Protein AF-A0A7S2ARV2-F1 (afdb_monomer)

Mean predicted aligned error: 7.18 Å

InterPro domains:
  IPR001623 DnaJ domain [PF00226] (100-148)
  IPR001623 DnaJ domain [PR00625] (100-118)
  IPR001623 DnaJ domain [PR00625] (118-133)
  IPR001623 DnaJ domain [PR00625] (135-149)
  IPR001623 DnaJ domain [PS50076] (98-149)
  IPR001623 DnaJ domain [SM00271] (97-149)
  IPR001623 DnaJ domain [cd06257] (100-148)
  IPR036869 Chaperone J-domain superfamily [G3DSA:1.10.287.110] (79-149)
  IPR036869 Chaperone J-domain superfamily [SSF46565] (47-148)
  IPR051938 Apoptosis and cytoskeleton modulation protein [PTHR44145] (86-148)

Structure (mmCIF, N/CA/C/O backbone):
data_AF-A0A7S2ARV2-F1
#
_entry.id   AF-A0A7S2ARV2-F1
#
loop_
_atom_site.group_PDB
_atom_site.id
_atom_site.type_symbol
_atom_site.label_atom_id
_atom_site.label_alt_id
_atom_site.label_comp_id
_atom_site.label_asym_id
_atom_site.label_entity_id
_atom_site.label_seq_id
_atom_site.pdbx_PDB_ins_code
_atom_site.Cartn_x
_atom_site.Cartn_y
_atom_site.Cartn_z
_at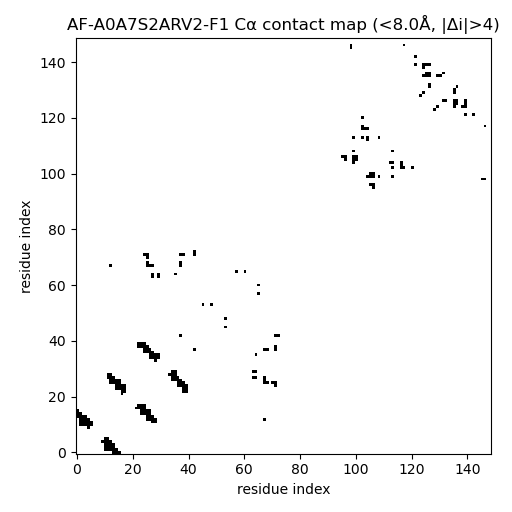om_site.occupancy
_atom_site.B_iso_or_equiv
_atom_site.auth_seq_id
_atom_site.auth_comp_id
_atom_site.auth_asym_id
_atom_site.auth_atom_id
_atom_site.pdbx_PDB_model_num
ATOM 1 N N . GLU A 1 1 ? -20.282 -4.588 7.362 1.00 72.69 1 GLU A N 1
ATOM 2 C CA . GLU A 1 1 ? -20.635 -5.968 7.757 1.00 72.69 1 GLU A CA 1
ATOM 3 C C . GLU A 1 1 ? -20.348 -6.189 9.238 1.00 72.69 1 GLU A C 1
ATOM 5 O O . GLU A 1 1 ? -19.338 -5.664 9.716 1.00 72.69 1 GLU A O 1
ATOM 10 N N . PRO A 1 2 ? -21.224 -6.890 9.978 1.00 77.12 2 PRO A N 1
ATOM 11 C CA . PRO A 1 2 ? -20.956 -7.274 11.358 1.00 77.12 2 PRO A CA 1
ATOM 12 C C . PRO A 1 2 ? -20.006 -8.465 11.460 1.00 77.12 2 PRO A C 1
ATOM 14 O O . PRO A 1 2 ? -20.146 -9.425 10.707 1.00 77.12 2 PRO A O 1
ATOM 17 N N . PHE A 1 3 ? -19.095 -8.443 12.432 1.00 80.88 3 PHE A N 1
ATOM 18 C CA . PHE A 1 3 ? -18.167 -9.560 12.672 1.00 80.88 3 PHE A CA 1
ATOM 19 C C . PHE A 1 3 ? -18.166 -10.081 14.118 1.00 80.88 3 PHE A C 1
ATOM 21 O O . PHE A 1 3 ? -17.459 -11.037 14.443 1.00 80.88 3 PHE A O 1
ATOM 28 N N . ALA A 1 4 ? -18.953 -9.465 14.997 1.00 82.19 4 ALA A N 1
ATOM 29 C CA . ALA A 1 4 ? -19.192 -9.936 16.355 1.00 82.19 4 ALA A CA 1
ATOM 30 C C . ALA A 1 4 ? -20.638 -9.630 16.752 1.00 82.19 4 ALA A C 1
ATOM 32 O O . ALA A 1 4 ? -21.160 -8.580 16.374 1.00 82.19 4 ALA A O 1
ATOM 33 N N . TYR A 1 5 ? -21.249 -10.531 17.520 1.00 85.31 5 TYR A N 1
ATOM 34 C CA . TYR A 1 5 ? -22.633 -10.439 17.978 1.00 85.31 5 TYR A CA 1
ATOM 35 C C . TYR A 1 5 ? -22.716 -10.648 19.491 1.00 85.31 5 TYR A C 1
ATOM 37 O O . TYR A 1 5 ? -21.877 -11.358 20.049 1.00 85.31 5 TYR A O 1
ATOM 45 N N . ASP A 1 6 ? -23.699 -10.020 20.137 1.00 83.38 6 ASP A N 1
ATOM 46 C CA . ASP A 1 6 ? -23.974 -10.202 21.564 1.00 83.38 6 ASP A CA 1
ATOM 47 C C . ASP A 1 6 ? -24.802 -11.472 21.824 1.00 83.38 6 ASP A C 1
ATOM 49 O O . ASP A 1 6 ? -25.152 -12.213 20.903 1.00 83.38 6 ASP A O 1
ATOM 53 N N . GLU A 1 7 ? -25.127 -11.725 23.094 1.00 82.44 7 GLU A N 1
ATOM 54 C CA . GLU A 1 7 ? -25.959 -12.862 23.519 1.00 82.44 7 GLU A CA 1
ATOM 55 C C . GLU A 1 7 ? -27.380 -12.851 22.918 1.00 82.44 7 GLU A C 1
ATOM 57 O O . GLU A 1 7 ? -28.042 -13.886 22.878 1.00 82.44 7 GLU A O 1
ATOM 62 N N . TYR A 1 8 ? -27.831 -11.706 22.395 1.00 84.06 8 TYR A N 1
ATOM 63 C CA . TYR A 1 8 ? -29.116 -11.529 21.717 1.00 84.06 8 TYR A CA 1
ATOM 64 C C . TYR A 1 8 ? -28.982 -11.521 20.185 1.00 84.06 8 TYR A C 1
ATOM 66 O O . TYR A 1 8 ? -29.948 -11.205 19.487 1.00 84.06 8 TYR A O 1
ATOM 74 N N . GLY A 1 9 ? -27.798 -11.832 19.643 1.00 81.38 9 GLY A N 1
ATOM 75 C CA . GLY A 1 9 ? -27.535 -11.844 18.205 1.00 81.38 9 GLY A CA 1
ATOM 76 C C . GLY A 1 9 ? -27.447 -10.453 17.568 1.00 81.38 9 GLY A C 1
ATOM 77 O O . GLY A 1 9 ? -27.560 -10.333 16.348 1.00 81.38 9 GLY A O 1
ATOM 78 N N . ARG A 1 10 ? -27.260 -9.385 18.352 1.00 82.69 10 ARG A N 1
ATOM 79 C CA . ARG A 1 10 ? -27.126 -8.016 17.835 1.00 82.69 10 ARG A CA 1
ATOM 80 C C . ARG A 1 10 ? -25.674 -7.716 17.488 1.00 82.69 10 ARG A C 1
ATOM 82 O O . ARG A 1 10 ? -24.779 -8.093 18.242 1.00 82.69 10 ARG A O 1
ATOM 89 N N . PRO A 1 11 ? -25.413 -7.030 16.369 1.00 84.50 11 PRO A N 1
ATOM 90 C CA . PRO A 1 11 ? -24.058 -6.770 15.918 1.00 84.50 11 PRO A CA 1
ATOM 91 C C . PRO A 1 11 ? -23.331 -5.799 16.861 1.00 84.50 11 PRO A C 1
ATOM 93 O O . PRO A 1 11 ? -23.731 -4.650 17.020 1.00 84.50 11 PRO A O 1
ATOM 96 N N . MET A 1 12 ? -22.235 -6.256 17.459 1.00 90.19 12 MET A N 1
ATOM 97 C CA . MET A 1 12 ? -21.434 -5.496 18.426 1.00 90.19 12 MET A CA 1
ATOM 98 C C . MET A 1 12 ? -20.263 -4.776 17.784 1.00 90.19 12 MET A C 1
ATOM 100 O O . MET A 1 12 ? -19.778 -3.782 18.322 1.00 90.19 12 MET A O 1
ATOM 104 N N . ILE A 1 13 ? -19.761 -5.317 16.673 1.00 93.50 13 ILE A N 1
ATOM 105 C CA . ILE A 1 13 ? -18.702 -4.678 15.911 1.00 93.50 13 ILE A CA 1
ATOM 106 C C . ILE A 1 13 ? -19.019 -4.756 14.426 1.00 93.50 13 ILE A C 1
ATOM 108 O O . ILE A 1 13 ? -19.283 -5.834 13.888 1.00 93.50 13 ILE A O 1
ATOM 112 N N . ILE A 1 14 ? -19.018 -3.592 13.781 1.00 94.12 14 ILE A N 1
ATOM 113 C CA . ILE A 1 14 ? -19.475 -3.407 12.407 1.00 94.12 14 ILE A CA 1
ATOM 114 C C . ILE A 1 14 ? -18.452 -2.581 11.644 1.00 94.12 14 ILE A C 1
ATOM 116 O O . ILE A 1 14 ? -18.031 -1.521 12.102 1.00 94.12 14 ILE A O 1
ATOM 120 N N . ARG A 1 15 ? -18.109 -3.027 10.437 1.00 93.62 15 ARG A N 1
ATOM 121 C CA . ARG A 1 15 ? -17.386 -2.201 9.465 1.00 93.62 15 ARG A CA 1
ATOM 122 C C . ARG A 1 15 ? -18.373 -1.459 8.570 1.00 93.62 15 ARG A C 1
ATOM 124 O O . ARG A 1 15 ? -19.256 -2.094 7.988 1.00 93.62 15 ARG A O 1
ATOM 131 N N . GLN A 1 16 ? -18.224 -0.144 8.449 1.00 94.19 16 GLN A N 1
ATOM 132 C CA . GLN A 1 16 ? -19.075 0.682 7.592 1.00 94.19 16 GLN A CA 1
ATOM 133 C C . GLN A 1 16 ? -18.319 1.871 7.002 1.00 94.19 16 GLN A C 1
ATOM 135 O O . GLN A 1 16 ? -17.260 2.261 7.496 1.00 94.19 16 GLN A O 1
ATOM 140 N N . VAL A 1 17 ? -18.899 2.460 5.961 1.00 94.12 17 VAL A N 1
ATOM 141 C CA . VAL A 1 17 ? -18.452 3.737 5.408 1.00 94.12 17 VAL A CA 1
ATOM 142 C C . VAL A 1 17 ? -18.981 4.861 6.294 1.00 94.12 17 VAL A C 1
ATOM 144 O O . VAL A 1 17 ? -20.150 4.881 6.681 1.00 94.12 17 VAL A O 1
ATOM 147 N N . ASP A 1 18 ? -18.096 5.770 6.667 1.00 92.25 18 ASP A N 1
ATOM 148 C CA . ASP A 1 18 ? -18.450 7.024 7.307 1.00 92.25 18 ASP A CA 1
ATOM 149 C C . ASP A 1 18 ? -19.171 7.930 6.291 1.00 92.25 18 ASP A C 1
ATOM 151 O O . ASP A 1 18 ? -18.579 8.241 5.257 1.00 92.25 18 ASP A O 1
ATOM 155 N N . PRO A 1 19 ? -20.424 8.351 6.540 1.00 90.25 19 PRO A N 1
ATOM 156 C CA . PRO A 1 19 ? -21.192 9.137 5.576 1.00 90.25 19 PRO A CA 1
ATOM 157 C C . PRO A 1 19 ? -20.614 10.537 5.326 1.00 90.25 19 PRO A C 1
ATOM 159 O O . PRO A 1 19 ? -20.886 11.116 4.280 1.00 90.25 19 PRO A O 1
ATOM 162 N N . GLU A 1 20 ? -19.826 11.083 6.256 1.00 90.75 20 GLU A N 1
ATOM 163 C CA . GLU A 1 20 ? -19.250 12.426 6.119 1.00 90.75 20 GLU A CA 1
ATOM 164 C C . GLU A 1 20 ? -17.927 12.394 5.355 1.00 90.75 20 GLU A C 1
ATOM 166 O O . GLU A 1 20 ? -17.662 13.243 4.507 1.00 90.75 20 GLU A O 1
ATOM 171 N N . THR A 1 21 ? -17.085 11.401 5.651 1.00 92.12 21 THR A N 1
ATOM 172 C CA . THR A 1 21 ? -15.726 11.321 5.092 1.00 92.12 21 THR A CA 1
ATOM 173 C C . THR A 1 21 ? -15.600 10.338 3.932 1.00 92.12 21 THR A C 1
ATOM 175 O O . THR A 1 21 ? -14.567 10.313 3.265 1.00 92.12 21 THR A O 1
ATOM 178 N N . ASN A 1 22 ? -16.623 9.513 3.695 1.00 92.31 22 ASN A N 1
ATOM 179 C CA . ASN A 1 22 ? -16.619 8.389 2.758 1.00 92.31 22 ASN A CA 1
ATOM 180 C C . ASN A 1 22 ? -15.488 7.367 3.016 1.00 92.31 22 ASN A C 1
ATOM 182 O O . ASN A 1 22 ? -15.078 6.628 2.121 1.00 92.31 22 ASN A O 1
ATOM 186 N N . ARG A 1 23 ? -14.956 7.317 4.246 1.00 92.31 23 ARG A N 1
ATOM 187 C CA . ARG A 1 23 ? -13.875 6.401 4.639 1.00 92.31 23 ARG A CA 1
ATOM 188 C C . ARG A 1 23 ? -14.416 5.208 5.413 1.00 92.31 23 ARG A C 1
ATOM 190 O O . ARG A 1 23 ? -15.336 5.332 6.217 1.00 92.31 23 ARG A O 1
ATOM 197 N N . LEU A 1 24 ? -13.807 4.042 5.208 1.00 94.00 24 LEU A N 1
ATOM 198 C CA . LEU A 1 24 ? -14.121 2.848 5.990 1.00 94.00 24 LEU A CA 1
ATOM 199 C C . LEU A 1 24 ? -13.628 2.995 7.434 1.00 94.00 24 LEU A C 1
ATOM 201 O O . LEU A 1 24 ? -12.486 3.398 7.675 1.00 94.00 24 LEU A O 1
ATOM 205 N N . ARG A 1 25 ? -14.489 2.610 8.377 1.00 95.94 25 ARG A N 1
ATOM 206 C CA . ARG A 1 25 ? -14.197 2.550 9.811 1.00 95.94 25 ARG A CA 1
ATOM 207 C C . ARG A 1 25 ? -14.887 1.359 10.469 1.00 95.94 25 ARG A C 1
ATOM 209 O O . ARG A 1 25 ? -15.928 0.886 10.005 1.00 95.94 25 ARG A O 1
ATOM 216 N N . THR A 1 26 ? -14.323 0.911 11.579 1.00 96.75 26 THR A N 1
ATOM 217 C CA . THR A 1 26 ? -14.879 -0.122 12.450 1.00 96.75 26 THR A CA 1
ATOM 218 C C . THR A 1 26 ? -15.532 0.529 13.656 1.00 96.75 26 THR A C 1
ATOM 220 O O . THR A 1 26 ? -14.902 1.308 14.364 1.00 96.75 26 THR A O 1
ATOM 223 N N . ILE A 1 27 ? -16.797 0.215 13.902 1.00 95.56 27 ILE A N 1
ATOM 224 C CA . ILE A 1 27 ? -17.577 0.739 15.020 1.00 95.56 27 ILE A CA 1
ATOM 225 C C . ILE A 1 27 ? -17.824 -0.390 16.010 1.00 95.56 27 ILE A C 1
ATOM 227 O O . ILE A 1 27 ? -18.352 -1.430 15.628 1.00 95.56 27 ILE A O 1
ATOM 231 N N . VAL A 1 28 ? -17.461 -0.165 17.271 1.00 95.19 28 VAL A N 1
ATOM 232 C CA . VAL A 1 28 ? -17.694 -1.064 18.404 1.00 95.19 28 VAL A CA 1
ATOM 233 C C . VAL A 1 28 ? -18.776 -0.480 19.301 1.00 95.19 28 VAL A C 1
ATOM 235 O O . VAL A 1 28 ? -18.679 0.674 19.716 1.00 95.19 28 VAL A O 1
ATOM 238 N N . GLN A 1 29 ? -19.774 -1.284 19.654 1.00 91.56 29 GLN A N 1
ATOM 239 C CA . GLN A 1 29 ? -20.736 -0.958 20.700 1.00 91.56 29 GLN A CA 1
ATOM 240 C C . GLN A 1 29 ? -20.134 -1.255 22.080 1.00 91.56 29 GLN A C 1
ATOM 242 O O . GLN A 1 29 ? -19.814 -2.405 22.406 1.00 91.56 29 GLN A O 1
ATOM 247 N N . THR A 1 30 ? -19.981 -0.220 22.901 1.00 85.44 30 THR A N 1
ATOM 248 C CA . THR A 1 30 ? -19.403 -0.320 24.245 1.00 85.44 30 THR A CA 1
ATOM 249 C C . THR A 1 30 ? -20.436 -0.797 25.264 1.00 85.44 30 THR A C 1
ATOM 251 O O . THR A 1 30 ? -21.648 -0.802 25.018 1.00 85.44 30 THR A O 1
ATOM 254 N N . GLU A 1 31 ? -19.963 -1.157 26.454 1.00 75.88 31 GLU A N 1
ATOM 255 C CA . GLU A 1 31 ? -20.834 -1.338 27.615 1.00 75.88 31 GLU A CA 1
ATOM 256 C C . GLU A 1 31 ? -21.542 -0.006 27.927 1.00 75.88 31 GLU A C 1
ATOM 258 O O . GLU A 1 31 ? -20.928 1.063 27.901 1.00 75.88 31 GLU A O 1
ATOM 263 N N . GLY A 1 32 ? -22.867 -0.046 28.097 1.00 74.19 32 GLY A N 1
ATOM 264 C CA . GLY A 1 32 ? -23.703 1.151 28.276 1.00 74.19 32 GLY A CA 1
ATOM 265 C C . GLY A 1 32 ? -24.299 1.756 26.995 1.00 74.19 32 GLY A C 1
ATOM 266 O O . GLY A 1 32 ? -24.891 2.830 27.060 1.00 74.19 32 GLY A O 1
ATOM 267 N N . GLY A 1 33 ? -24.167 1.097 25.837 1.00 78.12 33 GLY A N 1
ATOM 268 C CA . GLY A 1 33 ? -24.868 1.487 24.604 1.00 78.12 33 GLY A CA 1
ATOM 269 C C . GLY A 1 33 ? -24.252 2.665 23.841 1.00 78.12 33 GLY A C 1
ATOM 270 O O . GLY A 1 33 ? -24.852 3.144 22.880 1.00 78.12 33 GLY A O 1
ATOM 271 N N . LYS A 1 34 ? -23.058 3.123 24.238 1.00 87.19 34 LYS A N 1
ATOM 272 C CA . LYS A 1 34 ? -22.262 4.064 23.440 1.00 87.19 34 LYS A CA 1
ATOM 273 C C . LYS A 1 34 ? -21.530 3.319 22.322 1.00 87.19 34 LYS A C 1
ATOM 275 O O . LYS A 1 34 ? -21.488 2.090 22.284 1.00 87.19 34 LYS A O 1
ATOM 280 N N . PHE A 1 35 ? -20.934 4.084 21.416 1.00 90.12 35 PHE A N 1
ATOM 281 C CA . PHE A 1 35 ? -20.139 3.554 20.317 1.00 90.12 35 PHE A CA 1
ATOM 282 C C . PHE A 1 35 ? -18.748 4.174 20.324 1.00 90.12 35 PHE A C 1
ATOM 284 O O . PHE A 1 35 ? -18.595 5.368 20.583 1.00 90.12 35 PHE A O 1
ATOM 291 N N . ARG A 1 36 ? -17.744 3.367 19.989 1.00 94.31 36 ARG A N 1
ATOM 292 C CA . ARG A 1 36 ? -16.391 3.823 19.669 1.00 94.31 36 ARG A CA 1
ATOM 293 C C . ARG A 1 36 ? -16.095 3.491 18.214 1.00 94.31 36 ARG A C 1
ATOM 295 O O . ARG A 1 36 ? -16.402 2.393 17.760 1.00 94.31 36 ARG A O 1
ATOM 302 N N . ALA A 1 37 ? -15.495 4.428 17.492 1.00 95.00 37 ALA A N 1
ATOM 303 C CA . ALA A 1 37 ? -15.072 4.225 16.114 1.00 95.00 37 ALA A CA 1
ATOM 304 C C . ALA A 1 37 ? -13.544 4.150 16.019 1.00 95.00 37 ALA A C 1
ATOM 306 O O . ALA A 1 37 ? -12.835 4.961 16.613 1.00 95.00 37 ALA A O 1
ATOM 307 N N . PHE A 1 38 ? -13.060 3.200 15.228 1.00 96.88 38 PHE A N 1
ATOM 308 C CA . PHE A 1 38 ? -11.670 3.054 14.824 1.00 96.88 38 PHE A CA 1
ATOM 309 C C . PHE A 1 38 ? -11.598 3.251 13.316 1.00 96.88 38 PHE A C 1
ATOM 311 O O . PHE A 1 38 ? -12.247 2.532 12.559 1.00 96.88 38 PHE A O 1
ATOM 318 N N . GLY A 1 39 ? -10.836 4.242 12.875 1.00 95.44 39 GLY A N 1
ATOM 319 C CA . GLY A 1 39 ? -10.666 4.546 11.459 1.00 95.44 39 GLY A CA 1
ATOM 320 C C . GLY A 1 39 ? -9.219 4.861 11.122 1.00 95.44 39 GLY A C 1
ATOM 321 O O . GLY A 1 39 ? -8.302 4.585 11.893 1.00 95.44 39 GLY A O 1
ATOM 322 N N . GLU A 1 40 ? -9.019 5.477 9.964 1.00 94.25 40 GLU A N 1
ATOM 323 C CA . GLU A 1 40 ? -7.686 5.785 9.440 1.00 94.25 40 GLU A CA 1
ATOM 324 C C . GLU A 1 40 ? -6.902 6.676 10.378 1.00 94.25 40 GLU A C 1
ATOM 326 O O . GLU A 1 40 ? -5.776 6.350 10.730 1.00 94.25 40 GLU A O 1
ATOM 331 N N . ASN A 1 41 ? -7.540 7.744 10.847 1.00 94.69 41 ASN A N 1
ATOM 332 C CA . ASN A 1 41 ? -6.918 8.678 11.769 1.00 94.69 41 ASN A CA 1
ATOM 333 C C . ASN A 1 41 ? -6.556 7.983 13.083 1.00 94.69 41 ASN A C 1
ATOM 335 O O . ASN A 1 41 ? -5.500 8.256 13.629 1.00 94.69 41 ASN A O 1
ATOM 339 N N . THR A 1 42 ? -7.374 7.038 13.560 1.00 96.00 42 THR A N 1
ATOM 340 C CA . THR A 1 42 ? -7.064 6.279 14.778 1.00 96.00 42 THR A CA 1
ATOM 341 C C . THR A 1 42 ? -5.795 5.450 14.612 1.00 96.00 42 THR A C 1
ATOM 343 O O . THR A 1 42 ? -4.909 5.511 15.459 1.00 96.00 42 THR A O 1
ATOM 346 N N . VAL A 1 43 ? -5.690 4.703 13.509 1.00 95.19 43 VAL A N 1
ATOM 347 C CA . VAL A 1 43 ? -4.511 3.875 13.220 1.00 95.19 43 VAL A CA 1
ATOM 348 C C . VAL A 1 43 ? -3.293 4.751 12.941 1.00 95.19 43 VAL A C 1
ATOM 350 O O . VAL A 1 43 ? -2.224 4.488 13.476 1.00 95.19 43 VAL A O 1
ATOM 353 N N . SER A 1 44 ? -3.450 5.826 12.171 1.00 94.88 44 SER A N 1
ATOM 354 C CA . SER A 1 44 ? -2.369 6.771 11.893 1.00 94.88 44 SER A CA 1
ATOM 355 C C . SER A 1 44 ? -1.842 7.400 13.177 1.00 94.88 44 SER A C 1
ATOM 357 O O . SER A 1 44 ? -0.636 7.387 13.397 1.00 94.88 44 SER A O 1
ATOM 359 N N . SER A 1 45 ? -2.724 7.905 14.045 1.00 96.12 45 SER A N 1
ATOM 360 C CA . SER A 1 45 ? -2.328 8.460 15.338 1.00 96.12 45 SER A CA 1
ATOM 361 C C . SER A 1 45 ? -1.567 7.425 16.157 1.00 96.12 45 SER A C 1
ATOM 363 O O . SE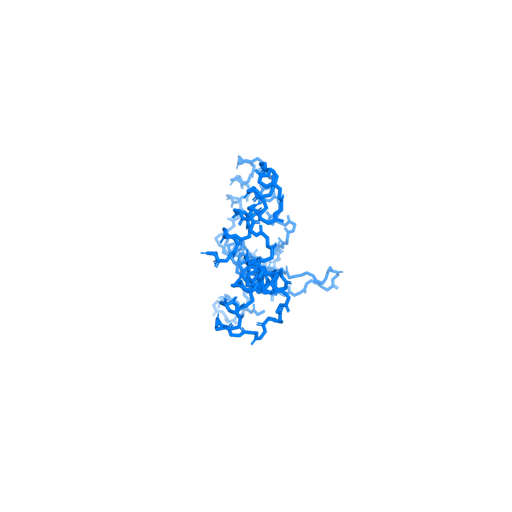R A 1 45 ? -0.458 7.725 16.579 1.00 96.12 45 SER A O 1
ATOM 365 N N . LEU A 1 46 ? -2.081 6.193 16.273 1.00 95.00 46 LEU A N 1
ATOM 366 C CA . LEU A 1 46 ? -1.412 5.110 17.000 1.00 95.00 46 LEU A CA 1
ATOM 367 C C . LEU A 1 46 ? 0.010 4.834 16.483 1.00 95.00 46 LEU A C 1
ATOM 369 O O . LEU A 1 46 ? 0.920 4.660 17.285 1.00 95.00 46 LEU A O 1
ATOM 373 N N . MET A 1 47 ? 0.207 4.830 15.161 1.00 92.88 47 MET A N 1
ATOM 374 C CA . MET A 1 47 ? 1.509 4.562 14.533 1.00 92.88 47 MET A CA 1
ATOM 375 C C . MET A 1 47 ? 2.500 5.727 14.651 1.00 92.88 47 MET A C 1
ATOM 377 O O . MET A 1 47 ? 3.706 5.515 14.555 1.00 92.88 47 MET A O 1
ATOM 381 N N . THR A 1 48 ? 2.005 6.953 14.824 1.00 96.44 48 THR A N 1
ATOM 382 C CA . THR A 1 48 ? 2.839 8.165 14.941 1.00 96.44 48 THR A CA 1
ATOM 383 C C . THR A 1 48 ? 3.063 8.630 16.380 1.00 96.44 48 THR A C 1
ATOM 385 O O . THR A 1 48 ? 3.910 9.489 16.621 1.00 96.44 48 THR A O 1
ATOM 388 N N . SER A 1 49 ? 2.301 8.101 17.337 1.00 95.62 49 SER A N 1
ATOM 389 C CA . SER A 1 49 ? 2.434 8.417 18.758 1.00 95.62 49 SER A CA 1
ATOM 390 C C . SER A 1 49 ? 3.703 7.811 19.360 1.00 95.62 49 SER A C 1
ATOM 392 O O . SER A 1 49 ? 4.220 6.799 18.891 1.00 95.62 49 SER A O 1
ATOM 394 N N . ALA A 1 50 ? 4.187 8.405 20.455 1.00 97.56 50 ALA A N 1
ATOM 395 C CA . ALA A 1 50 ? 5.237 7.785 21.253 1.00 97.56 50 ALA A CA 1
ATOM 396 C C . ALA A 1 50 ? 4.750 6.438 21.814 1.00 97.56 50 ALA A C 1
ATOM 398 O O . ALA A 1 50 ? 3.598 6.312 22.233 1.00 97.56 50 ALA A O 1
ATOM 399 N N . GLU A 1 51 ? 5.641 5.447 21.878 1.00 96.00 51 GLU A N 1
ATOM 400 C CA . GLU A 1 51 ? 5.296 4.077 22.285 1.00 96.00 51 GLU A CA 1
ATOM 401 C C . GLU A 1 51 ? 4.571 4.022 23.641 1.00 96.00 51 GLU A C 1
ATOM 403 O O . GLU A 1 51 ? 3.575 3.317 23.783 1.00 96.00 51 GLU A O 1
ATOM 408 N N . LYS A 1 52 ? 5.015 4.823 24.620 1.00 97.31 52 LYS A N 1
ATOM 409 C CA . LYS A 1 52 ? 4.389 4.896 25.952 1.00 97.31 52 LYS A CA 1
ATOM 410 C C . LYS A 1 52 ? 2.946 5.404 25.904 1.00 97.31 52 LYS A C 1
ATOM 412 O O . LYS A 1 52 ? 2.098 4.896 26.636 1.00 97.31 52 LYS A O 1
ATOM 417 N N . ASP A 1 53 ? 2.665 6.386 25.050 1.00 97.12 53 ASP A N 1
ATOM 418 C CA . ASP A 1 53 ? 1.327 6.966 24.914 1.00 97.12 53 ASP A CA 1
ATOM 419 C C . ASP A 1 53 ? 0.391 5.994 24.194 1.00 97.12 53 ASP A C 1
ATOM 421 O O . ASP A 1 53 ? -0.744 5.787 24.624 1.00 97.12 53 ASP A O 1
ATOM 425 N N . ALA A 1 54 ? 0.898 5.336 23.147 1.00 95.62 54 ALA A N 1
ATOM 426 C CA . ALA A 1 54 ? 0.189 4.282 22.435 1.00 95.62 54 ALA A CA 1
ATOM 427 C C . ALA A 1 54 ? -0.152 3.107 23.366 1.00 95.62 54 ALA A C 1
ATOM 429 O O . ALA A 1 54 ? -1.307 2.691 23.426 1.00 95.62 54 ALA A O 1
ATOM 430 N N . GLN A 1 55 ? 0.820 2.611 24.141 1.00 96.44 55 GLN A N 1
ATOM 431 C CA . GLN A 1 55 ? 0.609 1.525 25.105 1.00 96.44 55 GLN A CA 1
ATOM 432 C C . GLN A 1 55 ? -0.443 1.887 26.152 1.00 96.44 55 GLN A C 1
ATOM 434 O O . GLN A 1 55 ? -1.335 1.085 26.421 1.00 96.44 55 GLN A O 1
ATOM 439 N N . ARG A 1 56 ? -0.374 3.099 26.716 1.00 97.00 56 ARG A N 1
ATOM 440 C CA . ARG A 1 56 ? -1.363 3.567 27.691 1.00 97.00 56 ARG A CA 1
ATOM 441 C C . ARG A 1 56 ? -2.763 3.635 27.083 1.00 97.00 56 ARG A C 1
ATOM 443 O O . ARG A 1 56 ? -3.695 3.093 27.660 1.00 97.00 56 ARG A O 1
ATOM 450 N N . TRP A 1 57 ? -2.904 4.251 25.909 1.00 96.94 57 TRP A N 1
ATOM 451 C CA . TRP A 1 57 ? -4.199 4.392 25.241 1.00 96.94 57 TRP A CA 1
ATOM 452 C C . TRP A 1 57 ? -4.815 3.043 24.852 1.00 96.94 57 TRP A C 1
ATOM 454 O O . TRP A 1 57 ? -6.018 2.852 25.020 1.00 96.94 57 TRP A O 1
ATOM 464 N N . VAL A 1 58 ? -4.004 2.098 24.361 1.00 96.31 58 VAL A N 1
ATOM 465 C CA . VAL A 1 58 ? -4.461 0.729 24.077 1.00 96.31 58 VAL A CA 1
ATOM 466 C C . VAL A 1 58 ? -4.858 0.009 25.369 1.00 96.31 58 VAL A C 1
ATOM 468 O O . VAL A 1 58 ? -5.859 -0.701 25.373 1.00 96.31 58 VAL A O 1
ATOM 471 N N . GLY A 1 59 ? -4.117 0.215 26.462 1.00 96.31 59 GLY A N 1
ATOM 472 C CA . GLY A 1 59 ? -4.416 -0.362 27.776 1.00 96.31 59 GLY A CA 1
ATOM 473 C C . GLY A 1 59 ? -5.722 0.134 28.406 1.00 96.31 59 GLY A C 1
ATOM 474 O O . GLY A 1 59 ? -6.299 -0.573 29.225 1.00 96.31 59 GLY A O 1
ATOM 475 N N . ASP A 1 60 ? -6.216 1.304 27.992 1.00 95.81 60 ASP A N 1
ATOM 476 C CA . ASP A 1 60 ? -7.503 1.856 28.434 1.00 95.81 60 ASP A CA 1
ATOM 477 C C . ASP A 1 60 ? -8.707 1.283 27.647 1.00 95.81 60 ASP A C 1
ATOM 479 O O . ASP A 1 60 ? -9.858 1.636 27.923 1.00 95.81 60 ASP A O 1
ATOM 483 N N . LEU A 1 61 ? -8.474 0.432 26.638 1.00 95.00 61 LEU A N 1
ATOM 484 C CA . LEU A 1 61 ? -9.538 -0.214 25.867 1.00 95.00 61 LEU A CA 1
ATOM 485 C C . LEU A 1 61 ? -10.076 -1.450 26.592 1.00 95.00 61 LEU A C 1
ATOM 487 O O . LEU A 1 61 ? -9.327 -2.274 27.107 1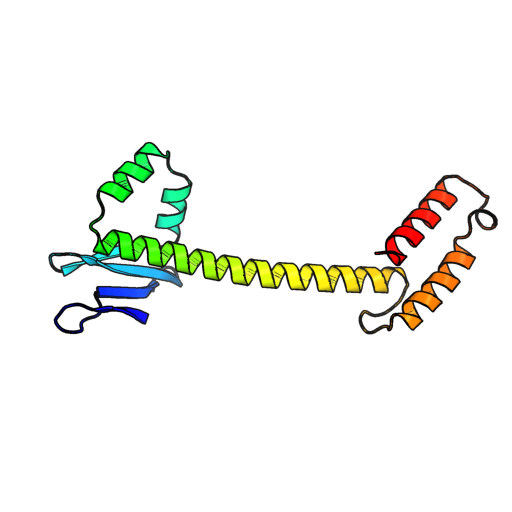.00 95.00 61 LEU A O 1
ATOM 491 N N . THR A 1 62 ? -11.391 -1.637 26.533 1.00 93.75 62 THR A N 1
ATOM 492 C CA . THR A 1 62 ? -12.008 -2.929 26.870 1.00 93.75 62 THR A CA 1
ATOM 493 C C . THR A 1 62 ? -11.597 -4.010 25.864 1.00 93.75 62 THR A C 1
ATOM 495 O O . THR A 1 62 ? -11.304 -3.703 24.707 1.00 93.75 62 THR A O 1
ATOM 498 N N . ASP A 1 63 ? -11.688 -5.291 26.236 1.00 92.19 63 ASP A N 1
ATOM 499 C CA . ASP A 1 63 ? -11.403 -6.419 25.327 1.00 92.19 63 ASP A CA 1
ATOM 500 C C . ASP A 1 63 ? -12.177 -6.325 24.002 1.00 92.19 63 ASP A C 1
ATOM 502 O O . ASP A 1 63 ? -11.671 -6.641 22.921 1.00 92.19 63 ASP A O 1
ATOM 506 N N . ARG A 1 64 ? -13.422 -5.842 24.068 1.00 92.25 64 ARG A N 1
ATOM 507 C CA . ARG A 1 64 ? -14.279 -5.649 22.895 1.00 92.25 64 ARG A CA 1
ATOM 508 C C . ARG A 1 64 ? -13.787 -4.514 22.001 1.00 92.25 64 ARG A C 1
ATOM 510 O O . ARG A 1 64 ? -13.788 -4.651 20.778 1.00 92.25 64 ARG A O 1
ATOM 517 N N . GLU A 1 65 ? -13.381 -3.397 22.595 1.00 94.56 65 GLU A N 1
ATOM 518 C CA . GLU A 1 65 ? -12.810 -2.265 21.867 1.00 94.56 65 GLU A CA 1
ATOM 519 C C . GLU A 1 65 ? -11.457 -2.630 21.255 1.00 94.56 65 GLU A C 1
ATOM 521 O O . GLU A 1 65 ? -11.233 -2.340 20.080 1.00 94.56 65 GLU A O 1
ATOM 526 N N . LEU A 1 66 ? -10.604 -3.342 21.997 1.00 95.31 66 LEU A N 1
ATOM 527 C CA . LEU A 1 66 ? -9.339 -3.873 21.501 1.00 95.31 66 LEU A CA 1
ATOM 528 C C . LEU A 1 66 ? -9.567 -4.794 20.299 1.00 95.31 66 LEU A C 1
ATOM 530 O O . LEU A 1 66 ? -8.913 -4.641 19.270 1.00 95.31 66 LEU A O 1
ATOM 534 N N . ARG A 1 67 ? -10.555 -5.694 20.371 1.00 94.38 67 ARG A N 1
ATOM 535 C CA . ARG A 1 67 ? -10.941 -6.542 19.233 1.00 94.38 67 ARG A CA 1
ATOM 536 C C . ARG A 1 67 ? -11.376 -5.718 18.016 1.00 94.38 67 ARG A C 1
ATOM 538 O O . ARG A 1 67 ? -11.048 -6.081 16.887 1.00 94.38 67 ARG A O 1
ATOM 545 N N . GLY A 1 68 ? -12.089 -4.612 18.228 1.00 95.50 68 GLY A N 1
ATOM 546 C CA . GLY A 1 68 ? -12.455 -3.669 17.169 1.00 95.50 68 GLY A CA 1
ATOM 547 C C . GLY A 1 68 ? -11.257 -2.974 16.531 1.00 95.50 68 GLY A C 1
ATOM 548 O O . GLY A 1 68 ? -11.177 -2.904 15.305 1.00 95.50 68 GLY A O 1
ATOM 549 N N . LEU A 1 69 ? -10.307 -2.513 17.345 1.00 96.44 69 LEU A N 1
ATOM 550 C CA . LEU A 1 69 ? -9.059 -1.920 16.870 1.00 96.44 69 LEU A CA 1
ATOM 551 C C . LEU A 1 69 ? -8.234 -2.929 16.061 1.00 96.44 69 LEU A C 1
ATOM 553 O O . LEU A 1 69 ? -7.792 -2.612 14.959 1.00 96.44 69 LEU A O 1
ATOM 557 N N . VAL A 1 70 ? -8.067 -4.154 16.570 1.00 96.00 70 VAL A N 1
ATOM 558 C CA . VAL A 1 70 ? -7.349 -5.235 15.876 1.00 96.00 70 VAL A CA 1
ATOM 559 C C . VAL A 1 70 ? -8.003 -5.545 14.533 1.00 96.00 70 VAL A C 1
ATOM 561 O O . VAL A 1 70 ? -7.307 -5.685 13.527 1.00 96.00 70 VAL A O 1
ATOM 564 N N . HIS A 1 71 ? -9.336 -5.597 14.484 1.00 95.31 71 HIS A N 1
ATOM 565 C CA . HIS A 1 71 ? -10.049 -5.762 13.223 1.00 95.31 71 HIS A CA 1
ATOM 566 C C . HIS A 1 71 ? -9.785 -4.597 12.257 1.00 95.31 71 HIS A C 1
ATOM 568 O O . HIS A 1 71 ? -9.487 -4.844 11.091 1.00 95.31 71 HIS A O 1
ATOM 574 N N . GLU A 1 72 ? -9.843 -3.342 12.718 1.00 96.38 72 GLU A N 1
ATOM 575 C CA . GLU A 1 72 ? -9.562 -2.171 11.876 1.00 96.38 72 GLU A CA 1
ATOM 576 C C . GLU A 1 72 ? -8.146 -2.214 11.286 1.00 96.38 72 GLU A C 1
ATOM 578 O O . GLU A 1 72 ? -7.975 -2.008 10.082 1.00 96.38 72 GLU A O 1
ATOM 583 N N . VAL A 1 73 ? -7.142 -2.519 12.113 1.00 96.50 73 VAL A N 1
ATOM 584 C CA . VAL A 1 73 ? -5.743 -2.653 11.682 1.00 96.50 73 VAL A CA 1
ATOM 585 C C . VAL A 1 73 ? -5.594 -3.796 10.676 1.00 96.50 73 VAL A C 1
ATOM 587 O O . VAL A 1 73 ? -4.988 -3.605 9.622 1.00 96.50 73 VAL A O 1
ATOM 590 N N . GLY A 1 74 ? -6.194 -4.958 10.948 1.00 95.25 74 GLY A N 1
ATOM 591 C CA . GLY A 1 74 ? -6.143 -6.116 10.054 1.00 95.25 74 GLY A CA 1
ATOM 592 C C . GLY A 1 74 ? -6.768 -5.839 8.686 1.00 95.25 74 GLY A C 1
ATOM 593 O O . GLY A 1 74 ? -6.163 -6.139 7.660 1.00 95.25 74 GLY A O 1
ATOM 594 N N . GLN A 1 75 ? -7.939 -5.201 8.647 1.00 94.25 75 GLN A N 1
ATOM 595 C CA . GLN A 1 75 ? -8.594 -4.827 7.389 1.00 94.25 75 GLN A CA 1
ATOM 596 C C . GLN A 1 75 ? -7.737 -3.866 6.564 1.00 94.25 75 GLN A C 1
ATOM 598 O O . GLN A 1 75 ? -7.608 -4.038 5.354 1.00 94.25 75 GLN A O 1
ATOM 603 N N . ARG A 1 76 ? -7.103 -2.884 7.213 1.00 93.75 76 ARG A N 1
ATO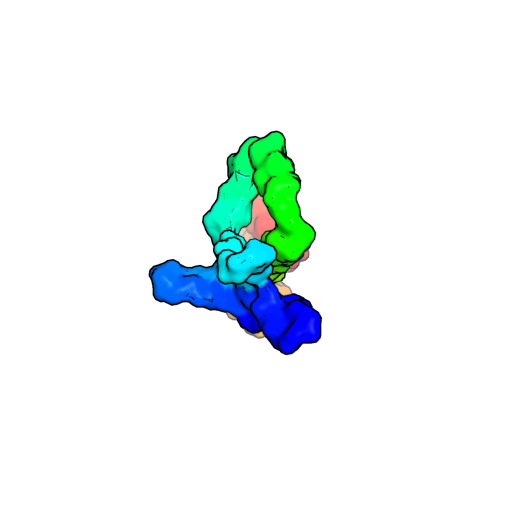M 604 C CA . ARG A 1 76 ? -6.189 -1.958 6.532 1.00 93.75 76 ARG A CA 1
ATOM 605 C C . ARG A 1 76 ? -4.958 -2.661 5.993 1.00 93.75 76 ARG A C 1
ATOM 607 O O . ARG A 1 76 ? -4.578 -2.392 4.861 1.00 93.75 76 ARG A O 1
ATOM 614 N N . LEU A 1 77 ? -4.367 -3.572 6.763 1.00 94.62 77 LEU A N 1
ATOM 615 C CA . LEU A 1 77 ? -3.221 -4.353 6.307 1.00 94.62 77 LEU A CA 1
ATOM 616 C C . LEU A 1 77 ? -3.573 -5.189 5.070 1.00 94.62 77 LEU A C 1
ATOM 618 O O . LEU A 1 77 ? -2.821 -5.174 4.100 1.00 94.62 77 LEU A O 1
ATOM 622 N N . LEU A 1 78 ? -4.731 -5.855 5.071 1.00 93.94 78 LEU A N 1
ATOM 623 C CA . LEU A 1 78 ? -5.219 -6.619 3.918 1.00 93.94 78 LEU A CA 1
ATOM 624 C C . LEU A 1 78 ? -5.438 -5.725 2.689 1.00 93.94 78 LEU A C 1
ATOM 626 O O . LEU A 1 78 ? -5.009 -6.074 1.587 1.00 93.94 78 LEU A O 1
ATOM 630 N N . SER A 1 79 ? -6.058 -4.553 2.867 1.00 92.38 79 SER A N 1
ATOM 631 C CA . SER A 1 79 ? -6.241 -3.587 1.777 1.00 92.38 79 SER A CA 1
ATOM 632 C C . SER A 1 79 ? -4.901 -3.090 1.228 1.00 92.38 79 SER A C 1
ATOM 634 O O . SER A 1 79 ? -4.683 -3.144 0.020 1.00 92.38 79 SER A O 1
ATOM 636 N N . SER A 1 80 ? -3.981 -2.667 2.099 1.00 93.38 80 SER A N 1
ATOM 637 C CA . SER A 1 80 ? -2.650 -2.201 1.696 1.00 93.38 80 SER A CA 1
ATOM 638 C C . SER A 1 80 ? -1.843 -3.297 1.006 1.00 93.38 80 SER A C 1
ATOM 640 O O . SER A 1 80 ? -1.180 -3.026 0.012 1.00 93.38 80 SER A O 1
ATOM 642 N N . SER A 1 81 ? -1.928 -4.540 1.488 1.00 95.75 81 SER A N 1
ATOM 643 C CA . SER A 1 81 ? -1.275 -5.693 0.864 1.00 95.75 81 SER A CA 1
ATOM 644 C C . SER A 1 81 ? -1.806 -5.941 -0.547 1.00 95.75 81 SER A C 1
ATOM 646 O O . SER A 1 81 ? -1.017 -6.118 -1.468 1.00 95.75 81 SER A O 1
ATOM 648 N N . THR A 1 82 ? -3.124 -5.868 -0.742 1.00 95.50 82 THR A N 1
ATOM 649 C CA . THR A 1 82 ? -3.742 -6.036 -2.067 1.00 95.50 82 THR A CA 1
ATOM 650 C C . THR A 1 82 ? -3.285 -4.948 -3.040 1.00 95.50 82 THR A C 1
ATOM 652 O O . THR A 1 82 ? -2.915 -5.246 -4.173 1.00 95.50 82 THR A O 1
ATOM 655 N N . VAL A 1 83 ? -3.260 -3.688 -2.591 1.00 95.56 83 VAL A N 1
ATOM 656 C CA . VAL A 1 83 ? -2.766 -2.562 -3.399 1.00 95.56 83 VAL A CA 1
ATOM 657 C C . VAL A 1 83 ? -1.294 -2.750 -3.754 1.00 95.56 83 VAL A C 1
ATOM 659 O O . VAL A 1 83 ? -0.929 -2.593 -4.915 1.00 95.56 83 VAL A O 1
ATO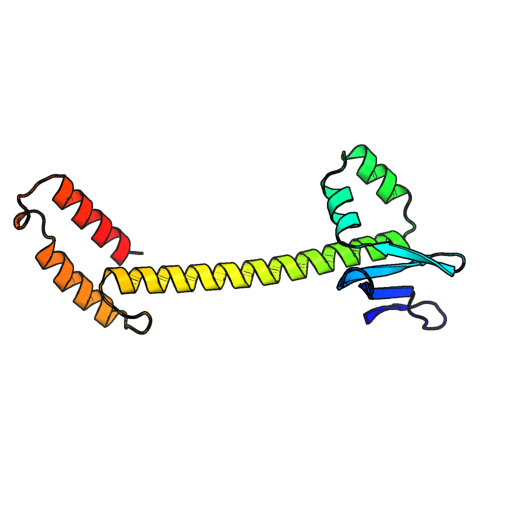M 662 N N . TYR A 1 84 ? -0.464 -3.133 -2.783 1.00 95.44 84 TYR A N 1
ATOM 663 C CA . TYR A 1 84 ? 0.954 -3.400 -3.003 1.00 95.44 84 TYR A CA 1
ATOM 664 C C . TYR A 1 84 ? 1.173 -4.502 -4.046 1.00 95.44 84 TYR A C 1
ATOM 666 O O . TYR A 1 84 ? 1.919 -4.292 -4.995 1.00 95.44 84 TYR A O 1
ATOM 674 N N . GLN A 1 85 ? 0.479 -5.638 -3.922 1.00 96.00 85 GLN A N 1
ATOM 675 C CA . GLN A 1 85 ? 0.580 -6.742 -4.883 1.00 96.00 85 GLN A CA 1
ATOM 676 C C . GLN A 1 85 ? 0.149 -6.308 -6.291 1.00 96.00 85 GLN A C 1
ATOM 678 O O . GLN A 1 85 ? 0.820 -6.618 -7.270 1.00 96.00 85 GLN A O 1
ATOM 683 N N . SER A 1 86 ? -0.929 -5.524 -6.401 1.00 96.25 86 SER A N 1
ATOM 684 C CA . SER A 1 86 ? -1.372 -4.986 -7.692 1.00 96.25 86 SER A CA 1
ATOM 685 C C . SER A 1 86 ? -0.350 -4.030 -8.310 1.00 96.25 86 SER A C 1
ATOM 687 O O . SER A 1 86 ? -0.140 -4.070 -9.518 1.00 96.25 86 SER A O 1
ATOM 689 N N . GLN A 1 87 ? 0.263 -3.158 -7.509 1.00 96.06 87 GLN A N 1
ATOM 690 C CA . GLN A 1 87 ? 1.287 -2.228 -7.988 1.00 96.06 87 GLN A CA 1
ATOM 691 C C . GLN A 1 87 ? 2.565 -2.963 -8.387 1.00 96.06 87 GLN A C 1
ATOM 693 O O . GLN A 1 87 ? 3.169 -2.623 -9.398 1.00 96.06 87 GLN A O 1
ATOM 698 N N . GLN A 1 88 ? 2.959 -3.981 -7.623 1.00 95.75 88 GLN A N 1
ATOM 699 C CA . GLN A 1 88 ? 4.108 -4.816 -7.946 1.00 95.75 88 GLN A CA 1
ATOM 700 C C . GLN A 1 88 ? 3.915 -5.515 -9.298 1.00 95.75 88 GLN A C 1
ATOM 702 O O . GLN A 1 88 ? 4.787 -5.404 -10.153 1.00 95.75 88 GLN A O 1
ATOM 707 N N . ALA A 1 89 ? 2.754 -6.136 -9.526 1.00 95.94 89 ALA A N 1
ATOM 708 C CA . ALA A 1 89 ? 2.445 -6.783 -10.801 1.00 95.94 89 ALA A CA 1
ATOM 709 C C . ALA A 1 89 ? 2.483 -5.796 -11.984 1.00 95.94 89 ALA A C 1
ATOM 711 O O . ALA A 1 89 ? 3.044 -6.103 -13.030 1.00 95.94 89 ALA A O 1
ATOM 712 N N . GLN A 1 90 ? 1.948 -4.582 -11.807 1.00 96.12 90 GLN A N 1
ATOM 713 C CA . GLN A 1 90 ? 2.018 -3.536 -12.835 1.00 96.12 90 GLN A CA 1
ATOM 714 C C . GLN A 1 90 ? 3.456 -3.090 -13.118 1.00 96.12 90 GLN A C 1
ATOM 716 O O . GLN A 1 90 ? 3.805 -2.839 -14.268 1.00 96.12 90 GLN A O 1
ATOM 721 N N . LEU A 1 91 ? 4.298 -2.976 -12.088 1.00 95.56 91 LEU A N 1
ATOM 722 C CA . LEU A 1 91 ? 5.707 -2.622 -12.260 1.00 95.56 91 LEU A CA 1
ATOM 723 C C . LEU A 1 91 ? 6.482 -3.715 -12.997 1.00 95.56 91 LEU A C 1
ATOM 725 O O . LEU A 1 91 ? 7.317 -3.381 -13.833 1.00 95.56 91 LEU A O 1
ATOM 729 N N . GLU A 1 92 ? 6.204 -4.985 -12.705 1.00 93.00 92 GLU A N 1
ATOM 730 C CA . GLU A 1 92 ? 6.779 -6.130 -13.418 1.00 93.00 92 GLU A CA 1
ATOM 731 C C . GLU A 1 92 ? 6.355 -6.112 -14.895 1.00 93.00 92 GLU A C 1
ATOM 733 O O . GLU A 1 92 ? 7.214 -6.089 -15.773 1.00 93.00 92 GLU A O 1
ATOM 738 N N . GLU A 1 93 ? 5.059 -5.953 -15.184 1.00 92.81 93 GLU A N 1
ATOM 739 C CA . GLU A 1 93 ? 4.545 -5.854 -16.559 1.00 92.81 93 GLU A CA 1
ATOM 740 C C . GLU A 1 93 ? 5.147 -4.662 -17.328 1.00 92.81 93 GLU A C 1
ATOM 742 O O . GLU A 1 93 ? 5.564 -4.785 -18.482 1.00 92.81 93 GLU A O 1
ATOM 747 N N . MET A 1 94 ? 5.243 -3.493 -16.688 1.00 93.62 94 MET A N 1
ATOM 748 C CA . MET A 1 94 ? 5.873 -2.314 -17.285 1.00 93.62 94 MET A CA 1
ATOM 749 C C . MET A 1 94 ? 7.374 -2.513 -17.519 1.00 93.62 94 MET A C 1
ATOM 751 O O . MET A 1 94 ? 7.906 -2.007 -18.511 1.00 93.62 94 MET A O 1
ATOM 755 N N . ALA A 1 95 ? 8.067 -3.208 -16.614 1.00 90.69 95 ALA A N 1
ATOM 756 C CA . ALA A 1 95 ? 9.485 -3.511 -16.760 1.00 90.69 95 ALA A CA 1
ATOM 757 C C . ALA A 1 95 ? 9.726 -4.454 -17.944 1.00 90.69 95 ALA A C 1
ATOM 759 O O . ALA A 1 95 ? 10.616 -4.177 -18.754 1.00 90.69 95 ALA A O 1
ATOM 760 N N . ASP A 1 96 ? 8.898 -5.488 -18.091 1.00 89.19 96 ASP A N 1
ATOM 761 C CA . ASP A 1 96 ? 8.947 -6.418 -19.219 1.00 89.19 96 ASP A CA 1
ATOM 762 C C . ASP A 1 96 ? 8.666 -5.688 -20.533 1.00 89.19 96 ASP A C 1
ATOM 764 O O . ASP A 1 96 ? 9.471 -5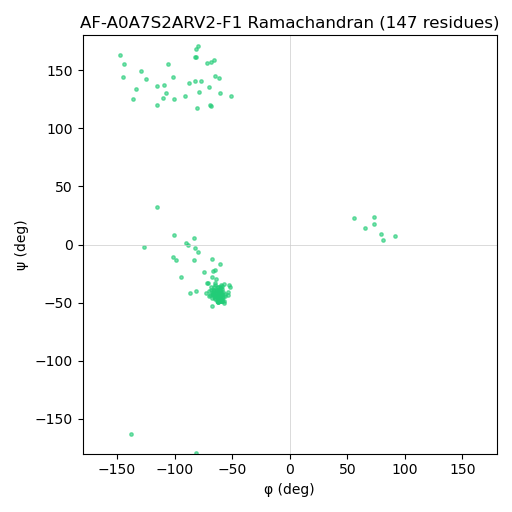.740 -21.467 1.00 89.19 96 ASP A O 1
ATOM 768 N N . ALA A 1 97 ? 7.589 -4.899 -20.593 1.00 90.50 97 ALA A N 1
ATOM 769 C CA . ALA A 1 97 ? 7.260 -4.097 -21.768 1.00 90.50 97 ALA A CA 1
ATOM 770 C C . ALA A 1 97 ? 8.396 -3.130 -22.147 1.00 90.50 97 ALA A C 1
ATOM 772 O O . ALA A 1 97 ? 8.730 -2.991 -23.325 1.00 90.50 97 ALA A O 1
ATOM 773 N N . ALA A 1 98 ? 9.040 -2.490 -21.165 1.00 90.81 98 ALA A N 1
ATOM 774 C CA . ALA A 1 98 ? 10.197 -1.631 -21.401 1.00 90.81 98 ALA A CA 1
ATOM 775 C C . ALA A 1 98 ? 11.441 -2.411 -21.870 1.00 90.81 98 ALA A C 1
ATOM 777 O O . ALA A 1 98 ? 12.286 -1.843 -22.570 1.00 90.81 98 ALA A O 1
ATOM 778 N N . ASN A 1 99 ? 11.580 -3.688 -21.496 1.00 89.62 99 ASN A N 1
ATOM 779 C CA . ASN A 1 99 ? 12.643 -4.557 -21.995 1.00 89.62 99 ASN A CA 1
ATOM 780 C C . ASN A 1 99 ? 12.442 -4.851 -23.488 1.00 89.62 99 ASN A C 1
ATOM 782 O O . ASN A 1 99 ? 13.311 -4.535 -24.302 1.00 89.62 99 ASN A O 1
ATOM 786 N N . TYR A 1 100 ? 11.255 -5.325 -23.869 1.00 91.81 100 TYR A N 1
ATOM 787 C CA . TYR A 1 100 ? 10.911 -5.559 -25.273 1.00 91.81 100 TYR A CA 1
ATOM 788 C C . TYR A 1 100 ? 11.001 -4.277 -26.111 1.00 91.81 100 TYR A C 1
ATOM 790 O O . TYR A 1 100 ? 11.627 -4.276 -27.175 1.00 91.81 100 TYR A O 1
ATOM 798 N N . ALA A 1 101 ? 10.495 -3.152 -25.599 1.00 93.12 101 ALA A N 1
ATOM 799 C CA . ALA A 1 101 ? 10.552 -1.866 -26.290 1.00 93.12 101 ALA A CA 1
ATOM 800 C C . ALA A 1 101 ? 11.991 -1.402 -26.578 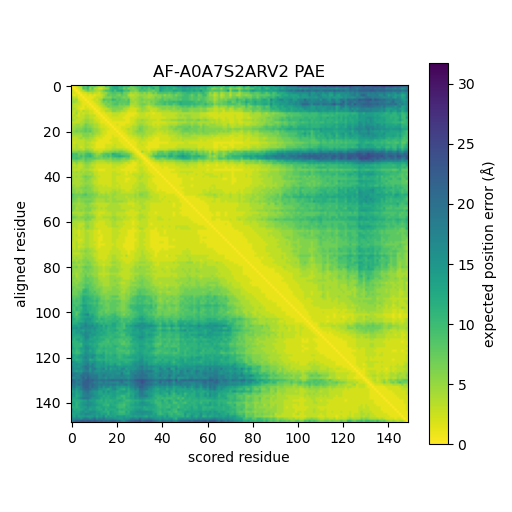1.00 93.12 101 ALA A C 1
ATOM 802 O O . ALA A 1 101 ? 12.245 -0.826 -27.637 1.00 93.12 101 ALA A O 1
ATOM 803 N N . TYR A 1 102 ? 12.953 -1.687 -25.689 1.00 92.94 102 TYR A N 1
ATOM 804 C CA . TYR A 1 102 ? 14.370 -1.387 -25.931 1.00 92.94 102 TYR A CA 1
ATOM 805 C C . TYR A 1 102 ? 14.918 -2.124 -27.164 1.00 92.94 102 TYR A C 1
ATOM 807 O O . TYR A 1 102 ? 15.693 -1.553 -27.933 1.00 92.94 102 TYR A O 1
ATOM 815 N N . PHE A 1 103 ? 14.473 -3.361 -27.397 1.00 93.44 103 PHE A N 1
ATOM 816 C CA . PHE A 1 103 ? 14.816 -4.139 -28.590 1.00 93.44 103 PHE A CA 1
ATOM 817 C C . PHE A 1 103 ? 13.933 -3.819 -29.809 1.00 93.44 103 PHE A C 1
ATOM 819 O O . PHE A 1 103 ? 14.087 -4.442 -30.860 1.00 93.44 103 PHE A O 1
ATOM 826 N N . GLY A 1 104 ? 13.049 -2.821 -29.706 1.00 92.94 104 GLY A N 1
ATOM 827 C CA . GLY A 1 104 ? 12.114 -2.440 -30.766 1.00 92.94 104 GLY A CA 1
ATOM 828 C C . GLY A 1 104 ? 10.971 -3.437 -30.948 1.00 92.94 104 GLY A C 1
ATOM 829 O O . GLY A 1 104 ? 10.409 -3.532 -32.038 1.00 92.94 104 GLY A O 1
ATOM 830 N N . LEU A 1 105 ? 10.663 -4.200 -29.901 1.00 94.25 105 LEU A N 1
ATOM 831 C CA . LEU A 1 105 ? 9.614 -5.205 -29.876 1.00 94.25 105 LEU A CA 1
ATOM 832 C C . LEU A 1 105 ? 8.411 -4.709 -29.072 1.00 94.25 105 LEU A C 1
ATOM 834 O O . LEU A 1 105 ? 8.528 -3.851 -28.198 1.00 94.2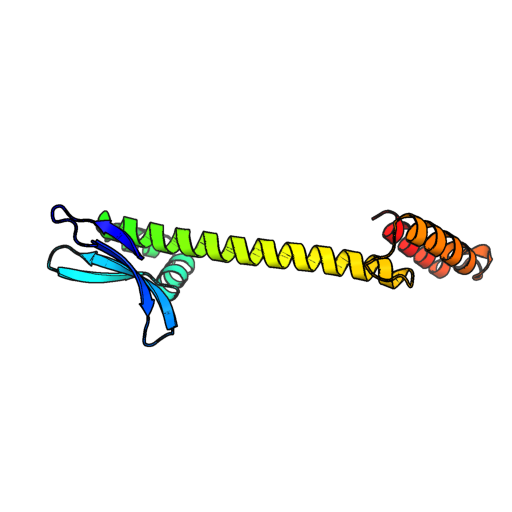5 105 LEU A O 1
ATOM 838 N N . SER A 1 106 ? 7.248 -5.263 -29.391 1.00 93.00 106 SER A N 1
ATOM 839 C CA . SER A 1 106 ? 6.034 -5.091 -28.598 1.00 93.00 106 SER A CA 1
ATOM 840 C C . SER A 1 106 ? 6.044 -6.061 -27.409 1.00 93.00 106 SER A C 1
ATOM 842 O O . SER A 1 106 ? 6.789 -7.039 -27.412 1.00 93.00 106 SER A O 1
ATOM 844 N N . SER A 1 107 ? 5.237 -5.794 -26.383 1.00 88.81 107 SER A N 1
ATOM 845 C CA . SER A 1 107 ? 5.158 -6.621 -25.170 1.00 88.81 107 SER A CA 1
ATOM 846 C C . SER A 1 107 ? 4.555 -8.013 -25.401 1.00 88.81 107 SER A C 1
ATOM 848 O O . SER A 1 107 ? 4.658 -8.869 -24.532 1.00 88.81 107 SER A O 1
ATOM 850 N N . ASP A 1 108 ? 3.940 -8.254 -26.561 1.00 90.81 108 ASP A N 1
ATOM 851 C CA . ASP A 1 108 ? 3.446 -9.559 -27.017 1.00 90.81 108 ASP A CA 1
ATOM 852 C C . ASP A 1 108 ? 4.491 -10.361 -27.817 1.00 90.81 108 ASP A C 1
ATOM 854 O O . ASP A 1 108 ? 4.195 -11.458 -28.297 1.00 90.81 108 ASP A O 1
ATOM 858 N N . ALA A 1 109 ? 5.704 -9.826 -27.981 1.00 92.56 109 ALA A N 1
ATOM 859 C CA . ALA A 1 109 ? 6.779 -10.501 -28.689 1.00 92.56 109 ALA A CA 1
ATOM 860 C C . ALA A 1 109 ? 7.223 -11.774 -27.959 1.00 92.56 109 ALA A C 1
ATOM 862 O O . ALA A 1 109 ? 7.260 -11.851 -26.732 1.00 92.56 109 ALA A O 1
ATOM 863 N N . THR A 1 110 ? 7.594 -12.788 -28.736 1.00 92.12 110 THR A N 1
ATOM 864 C CA . THR A 1 110 ? 8.076 -14.053 -28.181 1.00 92.12 110 THR A CA 1
ATOM 865 C C . THR A 1 110 ? 9.556 -13.962 -27.805 1.00 92.12 110 THR A C 1
ATOM 867 O O . THR A 1 110 ? 10.299 -13.145 -28.351 1.00 92.12 110 THR A O 1
ATOM 870 N N . GLU A 1 111 ? 10.039 -14.874 -26.956 1.00 90.44 111 GLU A N 1
ATOM 871 C CA . GLU A 1 111 ? 11.480 -15.006 -26.666 1.00 90.44 111 GLU A CA 1
ATOM 872 C C . GLU A 1 111 ? 12.319 -15.143 -27.948 1.00 90.44 111 GLU A C 1
ATOM 874 O O . GLU A 1 111 ? 13.412 -14.594 -28.070 1.00 90.44 111 GLU A O 1
ATOM 879 N N . LYS A 1 112 ? 11.778 -15.819 -28.970 1.00 93.50 112 LYS A N 1
ATOM 880 C CA . LYS A 1 112 ? 12.439 -15.957 -30.271 1.00 93.50 112 LYS A CA 1
ATOM 881 C C . LYS A 1 112 ? 12.580 -14.614 -30.996 1.00 93.50 112 LYS A C 1
ATOM 883 O O . LYS A 1 112 ? 13.563 -14.407 -31.712 1.00 93.50 112 LYS A O 1
ATOM 888 N N . ASP A 1 113 ? 11.611 -13.716 -30.849 1.00 94.19 113 ASP A N 1
ATOM 889 C CA . ASP A 1 113 ? 11.677 -12.372 -31.424 1.00 94.19 113 ASP A CA 1
ATOM 890 C C . ASP A 1 113 ? 12.728 -11.530 -30.698 1.00 94.19 113 ASP A C 1
ATOM 892 O O . ASP A 1 113 ? 13.526 -10.859 -31.360 1.00 94.19 113 ASP A O 1
ATOM 896 N N . LEU A 1 114 ? 12.807 -11.657 -29.368 1.00 93.00 114 LEU A N 1
ATOM 897 C CA . LEU A 1 114 ? 13.843 -11.040 -28.536 1.00 93.00 114 LEU A CA 1
ATOM 898 C C . LEU A 1 114 ? 15.248 -11.496 -28.944 1.00 93.00 114 LEU A C 1
ATOM 900 O O . LEU A 1 114 ? 16.108 -10.659 -29.222 1.00 93.00 114 LEU A O 1
ATOM 904 N N . ASP A 1 115 ? 15.461 -12.802 -29.099 1.00 93.88 115 ASP A N 1
ATOM 905 C CA . ASP A 1 115 ? 16.724 -13.377 -29.573 1.00 93.88 115 ASP A CA 1
ATOM 906 C C . ASP A 1 115 ? 17.149 -12.820 -30.935 1.00 93.88 115 ASP A C 1
ATOM 908 O O . ASP A 1 115 ? 18.321 -12.501 -31.175 1.00 93.88 115 ASP A O 1
ATOM 912 N N . ASN A 1 116 ? 16.196 -12.716 -31.861 1.00 95.12 116 ASN A N 1
ATOM 913 C CA . ASN A 1 116 ? 16.455 -12.196 -33.196 1.00 95.12 116 ASN A CA 1
ATOM 914 C C . ASN A 1 116 ? 16.794 -10.703 -33.155 1.00 95.12 116 ASN A C 1
ATOM 916 O O . ASN A 1 116 ? 17.771 -10.286 -33.789 1.00 95.12 116 ASN A O 1
ATOM 920 N N . ALA A 1 117 ? 16.028 -9.910 -32.405 1.00 94.81 117 ALA A N 1
ATOM 921 C CA . ALA A 1 117 ? 16.251 -8.478 -32.246 1.00 94.81 117 ALA A CA 1
ATOM 922 C C . ALA A 1 117 ? 17.599 -8.193 -31.569 1.00 94.81 117 ALA A C 1
ATOM 924 O O . ALA A 1 117 ? 18.384 -7.396 -32.089 1.00 94.81 117 ALA A O 1
ATOM 925 N N . TYR A 1 118 ? 17.933 -8.923 -30.500 1.00 94.88 118 TYR A N 1
ATOM 926 C CA . TYR A 1 118 ? 19.229 -8.851 -29.828 1.00 94.88 118 TYR A CA 1
ATOM 927 C C . TYR A 1 118 ? 20.383 -9.137 -30.793 1.00 94.88 118 TYR A C 1
ATOM 929 O O . TYR A 1 118 ? 21.302 -8.330 -30.920 1.00 94.88 118 TYR A O 1
ATOM 937 N N . ARG A 1 119 ? 20.329 -10.236 -31.561 1.00 94.25 119 ARG A N 1
ATOM 938 C CA . ARG A 1 119 ? 21.384 -10.575 -32.540 1.00 94.25 119 ARG A CA 1
ATOM 939 C C . ARG A 1 119 ? 21.560 -9.495 -33.606 1.00 94.25 119 ARG A C 1
ATOM 941 O O . ARG A 1 119 ? 22.683 -9.250 -34.057 1.00 94.25 119 ARG A O 1
ATOM 948 N N . GLN A 1 120 ? 20.469 -8.870 -34.048 1.00 94.19 120 GLN A N 1
ATOM 949 C CA . GLN A 1 120 ? 20.533 -7.767 -35.006 1.00 94.19 120 GLN A CA 1
ATOM 950 C C . GLN A 1 120 ? 21.128 -6.504 -34.381 1.00 94.19 120 GLN A C 1
ATOM 952 O O . GLN A 1 120 ? 21.985 -5.869 -35.003 1.00 94.19 120 GLN A O 1
ATOM 957 N N . LEU A 1 121 ? 20.710 -6.154 -33.165 1.00 93.69 121 LEU A N 1
ATOM 958 C CA . LEU A 1 121 ? 21.192 -4.981 -32.445 1.00 93.69 121 LEU A CA 1
ATOM 959 C C . LEU A 1 121 ? 22.671 -5.128 -32.060 1.00 93.69 121 LEU A C 1
ATOM 961 O O . LEU A 1 121 ? 23.462 -4.229 -32.334 1.00 93.69 121 LEU A O 1
ATOM 965 N N . ALA A 1 122 ? 23.090 -6.302 -31.586 1.00 93.94 122 ALA A N 1
ATOM 966 C CA . ALA A 1 122 ? 24.477 -6.612 -31.246 1.00 93.94 122 ALA A CA 1
ATOM 967 C C . ALA A 1 122 ? 25.422 -6.459 -32.449 1.00 93.94 122 ALA A C 1
ATOM 969 O O . ALA A 1 122 ? 26.507 -5.891 -32.334 1.00 93.94 122 ALA A O 1
ATOM 970 N N . LYS A 1 123 ? 25.001 -6.889 -33.647 1.00 93.38 123 LYS A N 1
ATOM 971 C CA . LYS A 1 123 ? 25.785 -6.692 -34.881 1.00 93.38 123 LYS A CA 1
ATOM 972 C C . LYS A 1 123 ? 25.958 -5.221 -35.259 1.00 93.38 123 LYS A C 1
ATOM 974 O O . LYS A 1 123 ? 26.947 -4.902 -35.925 1.00 93.38 123 LYS A O 1
ATOM 979 N N . LYS A 1 124 ? 24.996 -4.364 -34.898 1.00 90.81 124 LYS A N 1
ATOM 980 C CA . LYS A 1 124 ? 25.031 -2.912 -35.133 1.00 90.81 124 LYS A CA 1
ATOM 981 C C . LYS A 1 124 ? 25.870 -2.201 -34.069 1.00 90.81 124 LYS A C 1
ATOM 983 O O . LYS A 1 124 ? 26.649 -1.323 -34.413 1.00 90.81 124 LYS A O 1
ATOM 988 N N . MET A 1 125 ? 25.754 -2.619 -32.810 1.00 91.56 125 MET A N 1
ATOM 989 C CA . MET A 1 125 ? 26.428 -2.013 -31.656 1.00 91.56 125 MET A CA 1
ATOM 990 C C . MET A 1 125 ? 27.821 -2.585 -31.361 1.00 91.56 125 MET A C 1
ATOM 992 O O . MET A 1 125 ? 28.467 -2.133 -30.422 1.00 91.56 125 MET A O 1
ATOM 996 N N . HIS A 1 126 ? 28.305 -3.560 -32.139 1.00 90.69 126 HIS A N 1
ATOM 997 C CA . HIS A 1 126 ? 29.604 -4.195 -31.907 1.00 90.69 126 HIS A CA 1
ATOM 998 C C . HIS A 1 126 ? 30.729 -3.148 -31.758 1.00 90.69 126 HIS A C 1
ATOM 1000 O O . HIS A 1 126 ? 30.870 -2.317 -32.665 1.00 90.69 126 HIS A O 1
ATOM 1006 N N . PRO A 1 127 ? 31.549 -3.186 -30.687 1.00 91.38 127 PRO A N 1
ATOM 1007 C CA . PRO A 1 127 ? 32.568 -2.168 -30.422 1.00 91.38 127 PRO A CA 1
ATOM 1008 C C . PRO A 1 127 ? 33.513 -1.942 -31.606 1.00 91.38 127 PRO A C 1
ATOM 1010 O O . PRO A 1 127 ? 33.722 -0.800 -32.001 1.00 91.38 127 PRO A O 1
ATOM 1013 N N . ASP A 1 128 ? 33.977 -3.013 -32.260 1.00 91.75 128 ASP A N 1
ATOM 1014 C CA . ASP A 1 128 ? 34.865 -2.919 -33.433 1.00 91.75 128 ASP A CA 1
ATOM 1015 C C . ASP A 1 128 ? 34.276 -2.099 -34.589 1.00 91.75 128 ASP A C 1
ATOM 1017 O O . ASP A 1 128 ? 35.000 -1.396 -35.288 1.00 91.75 128 ASP A O 1
ATOM 1021 N N . LYS A 1 129 ? 32.952 -2.153 -34.793 1.00 90.00 129 LYS A N 1
ATOM 1022 C CA . LYS A 1 129 ? 32.268 -1.375 -35.840 1.00 90.00 129 LYS A CA 1
ATOM 1023 C C . LYS A 1 129 ? 31.961 0.059 -35.414 1.00 90.00 129 LYS A C 1
ATOM 1025 O O . LYS A 1 129 ? 31.622 0.878 -36.260 1.00 90.00 129 LYS A O 1
ATOM 1030 N N . ASN A 1 130 ? 32.084 0.351 -34.122 1.00 89.31 130 ASN A N 1
ATOM 1031 C CA . ASN A 1 130 ? 31.774 1.637 -33.503 1.00 89.31 130 ASN A CA 1
ATOM 1032 C C . ASN A 1 130 ? 33.038 2.302 -32.928 1.00 89.31 130 ASN A C 1
ATOM 1034 O O . ASN A 1 130 ? 32.983 3.000 -31.920 1.00 89.31 130 ASN A O 1
ATOM 1038 N N . GLY A 1 131 ? 34.191 2.076 -33.567 1.00 85.88 131 GLY A N 1
ATOM 1039 C CA . GLY A 1 131 ? 35.452 2.750 -33.240 1.00 85.88 131 GLY A CA 1
ATOM 1040 C C . GLY A 1 131 ? 36.217 2.177 -32.045 1.00 85.88 131 GLY A C 1
ATOM 1041 O O . GLY A 1 131 ? 37.243 2.736 -31.674 1.00 85.88 131 GLY A O 1
ATOM 1042 N N . GLY A 1 132 ? 35.750 1.079 -31.441 1.00 88.88 132 GLY A N 1
ATOM 1043 C CA . GLY A 1 132 ? 36.442 0.382 -30.351 1.00 88.88 132 GLY A CA 1
ATOM 1044 C C . GLY A 1 132 ? 36.576 1.187 -29.054 1.00 88.88 132 GLY A C 1
ATOM 1045 O O . GLY A 1 132 ? 37.366 0.808 -28.187 1.00 88.88 132 GLY A O 1
ATOM 1046 N N . THR A 1 133 ? 35.833 2.291 -28.922 1.00 92.56 133 THR A N 1
ATOM 1047 C CA . THR A 1 133 ? 35.882 3.180 -27.756 1.00 92.56 133 THR A CA 1
ATOM 1048 C C . THR A 1 133 ? 35.309 2.501 -26.516 1.00 92.56 133 THR A C 1
ATOM 1050 O O . THR A 1 133 ? 34.497 1.577 -26.610 1.00 92.56 133 THR A O 1
ATOM 1053 N N . ASP A 1 134 ? 35.704 2.973 -25.335 1.00 91.75 134 ASP A N 1
ATOM 1054 C CA . ASP A 1 134 ? 35.172 2.432 -24.081 1.00 91.75 134 ASP A CA 1
ATOM 1055 C C . ASP A 1 134 ? 33.666 2.702 -23.941 1.00 91.75 134 ASP A C 1
ATOM 1057 O O . ASP A 1 134 ? 32.929 1.817 -23.523 1.00 91.75 134 ASP A O 1
ATOM 1061 N N . GLU A 1 135 ? 33.173 3.833 -24.453 1.00 91.50 135 GLU A N 1
ATOM 1062 C CA . GLU A 1 135 ? 31.736 4.133 -24.538 1.00 91.50 135 GLU A CA 1
ATOM 1063 C C . GLU A 1 135 ? 30.968 3.105 -25.396 1.00 91.50 135 GLU A C 1
ATOM 1065 O O . GLU A 1 135 ? 29.854 2.701 -25.058 1.00 91.50 135 GLU A O 1
ATOM 1070 N N . ALA A 1 136 ? 31.552 2.641 -26.509 1.00 90.44 136 ALA A N 1
ATOM 1071 C CA . ALA A 1 136 ? 30.937 1.605 -27.339 1.00 90.44 136 ALA A CA 1
ATOM 1072 C C . ALA A 1 136 ? 30.904 0.245 -26.621 1.00 90.44 136 ALA A C 1
ATOM 1074 O O . ALA A 1 136 ? 29.917 -0.486 -26.740 1.00 90.44 136 ALA A O 1
ATOM 1075 N N . LYS A 1 137 ? 31.948 -0.081 -25.845 1.00 91.75 137 LYS A N 1
ATOM 1076 C CA . LYS A 1 137 ? 31.977 -1.284 -24.996 1.00 91.75 137 LYS A CA 1
ATOM 1077 C C . LYS A 1 137 ? 30.929 -1.208 -23.889 1.00 91.75 137 LYS A C 1
ATOM 1079 O O . LYS A 1 137 ? 30.194 -2.174 -23.712 1.00 91.75 137 LYS A O 1
ATOM 1084 N N . GLU A 1 138 ? 30.818 -0.074 -23.199 1.00 93.00 138 GLU A N 1
ATOM 1085 C CA . GLU A 1 138 ? 29.824 0.147 -22.141 1.00 93.00 138 GLU A CA 1
ATOM 1086 C C . GLU A 1 138 ? 28.401 -0.009 -22.678 1.00 93.00 138 GLU A C 1
ATOM 1088 O O . GLU A 1 138 ? 27.616 -0.787 -22.141 1.00 93.00 138 GLU A O 1
ATOM 1093 N N . ARG A 1 139 ? 28.079 0.640 -23.804 1.00 91.19 139 ARG A N 1
ATOM 1094 C CA . ARG A 1 139 ? 26.758 0.514 -24.441 1.00 91.19 139 ARG A CA 1
ATOM 1095 C C . ARG A 1 139 ? 26.435 -0.920 -24.856 1.00 91.19 139 ARG A C 1
ATOM 1097 O O . ARG A 1 139 ? 25.297 -1.358 -24.692 1.00 91.19 139 ARG A O 1
ATOM 1104 N N . PHE A 1 140 ? 27.411 -1.645 -25.400 1.00 92.56 140 PHE A N 1
ATOM 1105 C CA . PHE A 1 140 ? 27.239 -3.049 -25.774 1.00 92.56 140 PHE A CA 1
ATOM 1106 C C . PHE A 1 140 ? 27.025 -3.940 -24.543 1.00 92.56 140 PHE A C 1
ATOM 1108 O O . PHE A 1 140 ? 26.165 -4.820 -24.559 1.00 92.56 140 PHE A O 1
ATOM 1115 N N . GLN A 1 141 ? 27.766 -3.682 -23.465 1.00 92.38 141 GLN A N 1
ATOM 1116 C CA . GLN A 1 141 ? 27.642 -4.405 -22.206 1.00 92.38 141 GLN A CA 1
ATOM 1117 C C . GLN A 1 141 ? 26.277 -4.155 -21.545 1.00 92.38 141 GLN A C 1
ATOM 1119 O O . GLN A 1 141 ? 25.601 -5.117 -21.197 1.00 92.38 141 GLN A O 1
ATOM 1124 N N . SER A 1 142 ? 25.802 -2.906 -21.481 1.00 91.69 142 SER A N 1
ATOM 1125 C CA . SER A 1 142 ? 24.463 -2.589 -20.957 1.00 91.69 142 SER A CA 1
ATOM 1126 C C . SER A 1 142 ? 23.330 -3.213 -21.783 1.00 91.69 142 SER A C 1
ATOM 1128 O O . SER A 1 142 ? 22.327 -3.652 -21.224 1.00 91.69 142 SER A O 1
ATOM 1130 N N . MET A 1 143 ? 23.474 -3.278 -23.114 1.00 94.31 143 MET A N 1
ATOM 1131 C CA . MET A 1 143 ? 22.528 -3.984 -23.992 1.00 94.31 143 MET A CA 1
ATOM 1132 C C . MET A 1 143 ? 22.483 -5.484 -23.662 1.00 94.31 143 MET A C 1
ATOM 1134 O O . MET A 1 143 ? 21.404 -6.069 -23.601 1.00 94.31 143 MET A O 1
ATOM 1138 N N . LYS A 1 144 ? 23.651 -6.105 -23.453 1.00 92.69 144 LYS A N 1
ATOM 1139 C CA . LYS A 1 144 ? 23.770 -7.525 -23.107 1.00 92.69 144 LYS A CA 1
ATOM 1140 C C . LYS A 1 144 ? 23.159 -7.828 -21.737 1.00 92.69 144 LYS A C 1
ATOM 1142 O O . LYS A 1 144 ? 22.360 -8.748 -21.636 1.00 92.69 144 LYS A O 1
ATOM 1147 N N . GLU A 1 145 ? 23.471 -7.027 -20.721 1.00 90.81 145 GLU A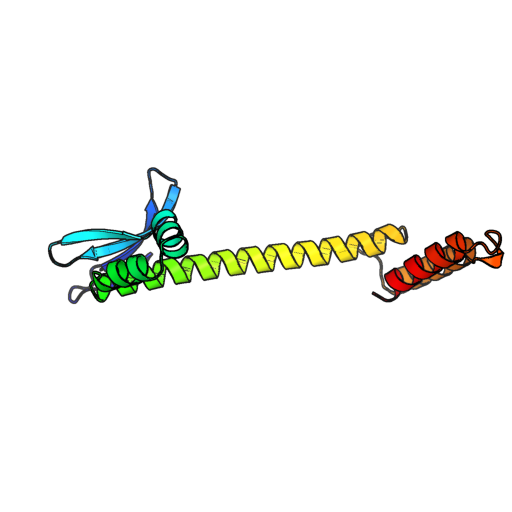 N 1
ATOM 1148 C CA . GLU A 1 145 ? 22.903 -7.168 -19.371 1.00 90.81 145 GLU A CA 1
ATOM 1149 C C . GLU A 1 145 ? 21.377 -7.060 -19.370 1.00 90.81 145 GLU A C 1
ATOM 1151 O O . GLU A 1 145 ? 20.705 -7.754 -18.617 1.00 90.81 145 GLU A O 1
ATOM 1156 N N . ARG A 1 146 ? 20.819 -6.210 -20.238 1.00 91.00 146 ARG A N 1
ATOM 1157 C CA . ARG A 1 146 ? 19.370 -6.079 -20.407 1.00 91.00 146 ARG A CA 1
ATOM 1158 C C . ARG A 1 146 ? 18.732 -7.288 -21.104 1.00 91.00 146 ARG A C 1
ATOM 1160 O O . ARG A 1 146 ? 17.599 -7.611 -20.784 1.00 91.00 146 ARG A O 1
ATOM 1167 N N . TYR A 1 147 ? 19.434 -7.936 -22.033 1.00 90.56 147 TYR A N 1
ATOM 1168 C CA . TYR A 1 147 ? 18.966 -9.172 -22.675 1.00 90.56 147 TYR A CA 1
ATOM 1169 C C . TYR A 1 147 ? 19.019 -10.385 -21.732 1.00 90.56 147 TYR A C 1
ATOM 1171 O O . TYR A 1 147 ? 18.187 -11.275 -21.835 1.00 90.56 147 TYR A O 1
ATOM 1179 N N . GLU A 1 148 ? 19.994 -10.427 -20.821 1.00 86.69 148 GLU A N 1
ATOM 1180 C CA . GLU A 1 148 ? 20.159 -11.521 -19.851 1.00 86.69 148 GLU A CA 1
ATOM 1181 C C . GLU A 1 148 ? 19.207 -11.425 -18.641 1.00 86.69 148 GLU A C 1
ATOM 1183 O O . GLU A 1 148 ? 19.196 -12.337 -17.812 1.00 86.69 148 GLU A O 1
ATOM 1188 N N . LYS A 1 149 ? 18.448 -10.329 -18.526 1.00 77.62 149 LYS A N 1
ATOM 1189 C CA . LYS A 1 149 ? 17.521 -10.041 -17.429 1.00 77.62 149 LYS A CA 1
ATOM 1190 C C . LYS A 1 149 ? 16.087 -10.374 -17.814 1.00 77.62 149 LYS A C 1
ATOM 1192 O O . LYS A 1 149 ? 15.420 -10.988 -16.955 1.00 77.62 149 LYS A O 1
#

Solvent-accessible surface area (backbone atoms only — not comparable to full-atom values): 8332 Å² total; per-residue (Å²): 88,66,83,41,61,49,100,85,70,47,73,35,28,35,45,47,68,36,88,88,76,71,42,66,31,25,38,21,57,44,90,90,77,45,75,49,78,34,36,64,67,54,54,51,48,50,75,71,42,57,68,70,60,36,51,51,58,59,68,71,45,52,75,66,49,46,51,34,44,53,48,39,54,50,54,48,50,54,51,52,49,52,53,49,54,54,52,51,53,50,51,52,54,51,50,51,33,53,52,30,43,73,59,74,38,56,72,86,58,48,74,70,52,53,54,51,36,46,58,54,49,48,71,67,47,33,27,80,81,55,76,58,39,69,68,30,44,49,54,43,49,55,54,49,57,59,72,78,103

Foldseek 3Di:
DADDADPVRHGQKDWDQDPVPRFIWIWGQDPPRDIDIDGDVNVVCLVPDDPVVNVVVCVPDDPRVNVRNVVRVVVVVVVVVVVVVVVVVVVVLVLLQVLQVVLVHGSPDDLVNLVVSLVVVCVVLPLVVVVVDVVSVVVSVVSVVSSVD

Radius of gyration: 28.13 Å; Cα contacts (8 Å, |Δi|>4): 133; chains: 1; bounding box: 66×28×64 Å

Sequence (149 aa):
EPFAYDEYGRPMIIRQVDPETNRLRTIVQTEGGKFRAFGENTVSSLMTSAEKDAQRWVGDLTDRELRGLVHEVGQRLLSSSTVYQSQQAQLEEMADAANYAYFGLSSDATEKDLDNAYRQLAKKMHPDKNGGTDEAKERFQSMKERYEK

Secondary structure (DSSP, 8-state):
-EEEE-TTS-EEEEEEE-TTT--EEEEEEPTTS-EEEE-HHHHHHHHHS-HHHHHHHHHTS-HHHHHHHHHHHHHHHHHHHHHHHHHHHHHHHHHHHHHHHHTT--TT--HHHHHHHHHHHHHHH-GGGGTT-HHHHHHHHHHHHHH--

Nearest PDB structures (foldseek):
  6t7o-assembly1_B  TM=6.206E-01  e=3.355E-01  Staphylococcus aureus subsp. aureus NCTC 8325
  3lyv-assembly1_B-2  TM=7.003E-01  e=1.012E+00  Streptococcus pyogenes serotype M6
  9baz-assembly1_C  TM=3.973E-01  e=4.288E-01  Neurospora crassa
  9baz-assembly1_B  TM=3.672E-01  e=4.847E-01  Neurospora crassa
  6x50-assembly1_A  TM=5.221E-01  e=5.300E+00  Escherichia coli

pLDDT: mean 92.11, std 4.78, range [72.69, 97.56]

Organism: NCBI:txid327968